Protein AF-A0A3B8V7V5-F1 (afdb_monomer_lite)

Structure (mmCIF, N/CA/C/O backbone):
data_AF-A0A3B8V7V5-F1
#
_entry.id   AF-A0A3B8V7V5-F1
#
loop_
_atom_site.group_PDB
_atom_site.id
_atom_site.type_symbol
_atom_site.label_atom_id
_atom_site.label_alt_id
_atom_site.label_comp_id
_atom_site.label_asym_id
_atom_site.label_entity_id
_atom_site.label_seq_id
_atom_site.pdbx_PDB_ins_code
_atom_site.Cartn_x
_atom_site.Cartn_y
_atom_site.Cartn_z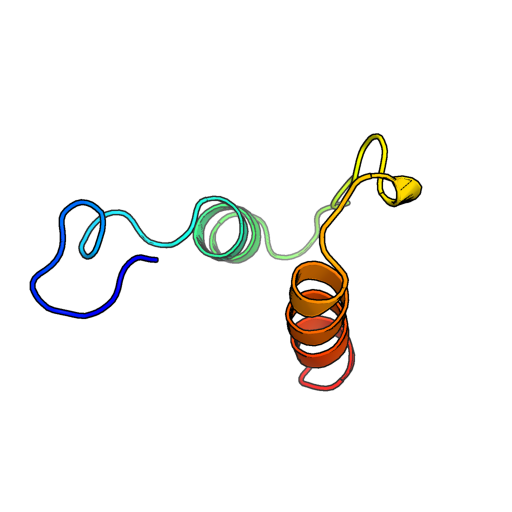
_atom_site.occupancy
_atom_site.B_iso_or_equiv
_atom_site.auth_seq_id
_atom_site.auth_comp_id
_atom_site.auth_asym_id
_atom_site.auth_atom_id
_atom_site.pdbx_PDB_model_num
ATOM 1 N N . GLY A 1 1 ? 3.942 1.614 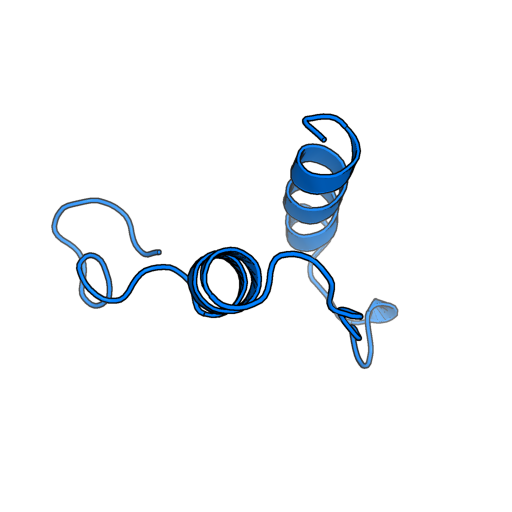-10.223 1.00 69.00 1 GLY A N 1
ATOM 2 C CA . GLY A 1 1 ? 4.503 1.009 -11.448 1.00 69.00 1 GLY A CA 1
ATOM 3 C C . GLY A 1 1 ? 5.825 1.672 -11.763 1.00 69.00 1 GLY A C 1
ATOM 4 O O . GLY A 1 1 ? 6.170 2.635 -11.080 1.00 69.00 1 GLY A O 1
ATOM 5 N N . ALA A 1 2 ? 6.560 1.170 -12.756 1.00 69.19 2 ALA A N 1
ATOM 6 C CA . ALA A 1 2 ? 7.762 1.850 -13.245 1.00 69.19 2 ALA A CA 1
ATOM 7 C C . ALA A 1 2 ? 7.400 3.218 -13.873 1.00 69.19 2 ALA A C 1
ATOM 9 O O . ALA A 1 2 ? 6.239 3.425 -14.227 1.00 69.19 2 ALA A O 1
ATOM 10 N N . PRO A 1 3 ? 8.341 4.168 -14.007 1.00 71.00 3 PRO A N 1
ATOM 11 C CA . PRO A 1 3 ? 8.105 5.433 -14.709 1.00 71.00 3 PRO A CA 1
ATOM 12 C C . PRO A 1 3 ? 7.781 5.234 -16.208 1.00 71.00 3 PRO A C 1
ATOM 14 O O . PRO A 1 3 ? 8.189 4.219 -16.782 1.00 71.00 3 PRO A O 1
ATOM 17 N N . PRO A 1 4 ? 7.106 6.198 -16.876 1.00 70.69 4 PRO A N 1
ATOM 18 C CA . PRO A 1 4 ? 6.830 6.131 -18.314 1.00 70.69 4 PRO A CA 1
ATOM 19 C C . PRO A 1 4 ? 8.105 5.897 -19.134 1.00 70.69 4 PRO A C 1
ATOM 21 O O . PRO A 1 4 ? 9.076 6.638 -18.997 1.00 70.69 4 PRO A O 1
ATOM 24 N N . GLY A 1 5 ? 8.099 4.868 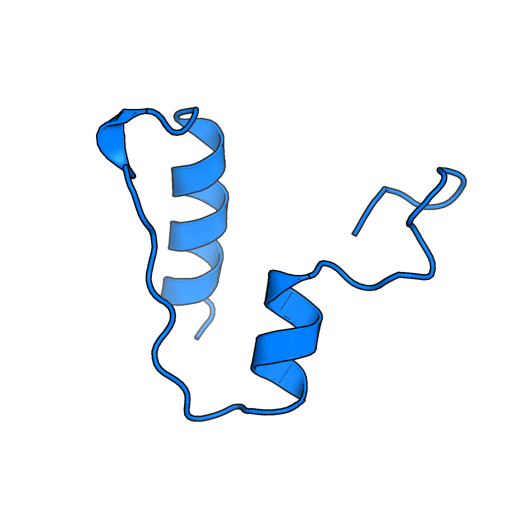-19.987 1.00 72.06 5 GLY A N 1
ATOM 25 C CA . GLY A 1 5 ? 9.243 4.495 -20.832 1.00 72.06 5 GLY A CA 1
ATOM 26 C C . GLY A 1 5 ? 10.164 3.402 -20.267 1.00 72.06 5 GLY A C 1
ATOM 27 O O . GLY A 1 5 ? 11.128 3.038 -20.935 1.00 72.06 5 GLY A O 1
ATOM 28 N N . TYR A 1 6 ? 9.867 2.849 -19.085 1.00 69.94 6 TYR A N 1
ATOM 29 C CA . TYR A 1 6 ? 10.588 1.715 -18.492 1.00 69.94 6 TYR A CA 1
ATOM 30 C C . TYR A 1 6 ? 9.752 0.424 -18.527 1.00 69.94 6 TYR A C 1
ATOM 32 O O . TYR A 1 6 ? 8.521 0.457 -18.555 1.00 69.94 6 TYR A O 1
ATOM 40 N N . VAL A 1 7 ? 10.425 -0.734 -18.515 1.00 67.94 7 VAL A N 1
ATOM 41 C CA . VAL A 1 7 ? 9.772 -2.052 -18.397 1.00 67.94 7 VAL A CA 1
ATOM 42 C C . VAL A 1 7 ? 8.953 -2.098 -17.099 1.00 67.94 7 VAL A C 1
ATOM 44 O O . VAL A 1 7 ? 9.471 -1.748 -16.040 1.00 67.94 7 VAL A O 1
ATOM 47 N N . GLY A 1 8 ? 7.682 -2.510 -17.177 1.00 65.38 8 GLY A N 1
ATOM 48 C CA . GLY A 1 8 ? 6.757 -2.514 -16.032 1.00 65.38 8 GLY A CA 1
ATOM 49 C C . GLY A 1 8 ? 5.972 -1.207 -15.831 1.00 65.38 8 GLY A C 1
ATOM 50 O O . GLY A 1 8 ? 5.477 -0.953 -14.733 1.00 65.38 8 GLY A O 1
ATOM 51 N N . TYR A 1 9 ? 5.885 -0.351 -16.859 1.00 63.28 9 TYR A N 1
ATOM 52 C CA . TYR A 1 9 ? 5.000 0.824 -16.871 1.00 63.28 9 TYR A CA 1
ATOM 53 C C . TYR A 1 9 ? 3.519 0.436 -17.036 1.00 63.28 9 TYR A C 1
ATOM 55 O O . TYR A 1 9 ? 2.676 0.916 -16.282 1.00 63.28 9 TYR A O 1
ATOM 63 N N . ASP A 1 10 ? 3.219 -0.475 -17.972 1.00 59.31 10 ASP A N 1
ATOM 64 C CA . ASP A 1 10 ? 1.849 -0.953 -18.239 1.00 59.31 10 ASP A CA 1
ATOM 65 C C . ASP A 1 10 ? 1.369 -1.997 -17.215 1.00 59.31 10 ASP A C 1
ATOM 67 O O . ASP A 1 10 ? 0.169 -2.203 -17.023 1.00 59.31 10 ASP A O 1
ATOM 71 N N . GLU A 1 11 ? 2.303 -2.635 -16.510 1.00 64.69 11 GLU A N 1
ATOM 72 C CA . GLU A 1 11 ? 2.011 -3.420 -15.315 1.00 64.69 11 GLU A CA 1
ATOM 73 C C . GLU A 1 11 ? 1.871 -2.442 -14.146 1.00 64.69 11 GLU A C 1
ATOM 75 O O . GLU A 1 11 ? 2.844 -2.085 -13.477 1.00 64.69 11 GLU A O 1
ATOM 80 N N . GLY A 1 12 ? 0.648 -1.950 -13.918 1.00 62.66 12 GLY A N 1
ATOM 81 C CA . GLY A 1 12 ? 0.318 -1.176 -12.721 1.00 62.66 12 GLY A CA 1
ATOM 82 C C . GLY A 1 12 ? 0.950 -1.814 -11.476 1.00 62.66 12 GLY A C 1
ATOM 83 O O . GLY A 1 12 ? 1.096 -3.034 -11.391 1.00 62.66 12 GLY A O 1
ATOM 84 N N . GLY A 1 13 ? 1.406 -0.992 -10.523 1.00 69.62 13 GLY A N 1
ATOM 85 C CA . GLY A 1 13 ? 2.193 -1.502 -9.393 1.00 69.62 13 GLY A CA 1
ATOM 86 C C . GLY A 1 13 ? 1.453 -2.639 -8.686 1.00 69.62 13 GLY A C 1
ATOM 87 O O . GLY A 1 13 ? 0.251 -2.510 -8.452 1.00 69.62 13 GLY A O 1
ATOM 88 N N . GLN A 1 14 ? 2.157 -3.726 -8.351 1.00 69.50 14 GLN A N 1
ATOM 89 C CA . GLN A 1 14 ? 1.545 -4.938 -7.784 1.00 69.50 14 GLN A CA 1
ATOM 90 C C . GLN A 1 14 ? 0.602 -4.628 -6.612 1.00 69.50 14 GLN A C 1
ATOM 92 O O . GLN A 1 14 ? -0.494 -5.176 -6.540 1.00 69.50 14 GLN A O 1
ATOM 97 N N . LEU A 1 15 ? 0.987 -3.686 -5.745 1.00 68.38 15 LEU A N 1
ATOM 98 C CA . LEU A 1 15 ? 0.159 -3.228 -4.632 1.00 68.38 15 LEU A CA 1
ATOM 99 C C . LEU A 1 15 ? -1.043 -2.384 -5.094 1.00 68.38 15 LEU A C 1
ATOM 101 O O . LEU A 1 15 ? -2.179 -2.648 -4.711 1.00 68.38 15 LEU A O 1
ATOM 105 N N . THR A 1 16 ? -0.809 -1.387 -5.951 1.00 71.25 16 THR A N 1
ATOM 106 C CA . THR A 1 16 ? -1.847 -0.454 -6.421 1.00 71.25 16 THR A CA 1
ATOM 107 C C . THR A 1 16 ? -2.946 -1.134 -7.242 1.00 71.25 16 THR A C 1
ATOM 109 O O . THR A 1 16 ? -4.115 -0.777 -7.113 1.00 71.25 16 THR A O 1
ATOM 112 N N . GLU A 1 17 ? -2.605 -2.142 -8.049 1.00 76.75 17 GLU A N 1
ATOM 113 C CA . GLU A 1 17 ? -3.589 -2.910 -8.821 1.00 76.75 17 GLU A CA 1
ATOM 114 C C . GLU A 1 17 ? -4.369 -3.898 -7.946 1.00 76.75 17 GLU A C 1
ATOM 116 O O . GLU A 1 17 ? -5.578 -4.056 -8.126 1.00 76.75 17 GLU A O 1
ATOM 121 N N . ALA A 1 18 ? -3.714 -4.524 -6.962 1.00 74.56 18 ALA A N 1
ATOM 122 C CA . ALA A 1 18 ? -4.382 -5.415 -6.016 1.00 74.56 18 ALA A CA 1
ATOM 123 C C . ALA A 1 18 ? -5.438 -4.672 -5.178 1.00 74.56 18 ALA A C 1
ATOM 125 O O . ALA A 1 18 ? -6.572 -5.142 -5.070 1.00 74.56 18 ALA A O 1
ATOM 126 N N . VAL A 1 19 ? -5.105 -3.481 -4.666 1.00 76.56 19 VAL A N 1
ATOM 127 C CA . VAL A 1 19 ? -6.034 -2.646 -3.882 1.00 76.56 19 VAL A CA 1
ATOM 128 C C . VAL A 1 19 ? -7.177 -2.109 -4.750 1.00 76.56 19 VAL A C 1
ATOM 130 O O . VAL A 1 19 ? -8.328 -2.130 -4.326 1.00 76.56 19 VAL A O 1
ATOM 133 N N . ARG A 1 20 ? -6.916 -1.699 -6.001 1.00 76.31 20 ARG A N 1
ATOM 134 C CA . ARG A 1 20 ? -7.979 -1.260 -6.930 1.00 76.31 20 ARG A CA 1
ATOM 135 C C . ARG A 1 20 ? -9.008 -2.349 -7.229 1.00 76.31 20 ARG A C 1
ATOM 137 O O . ARG A 1 20 ? -10.191 -2.048 -7.357 1.00 76.31 20 ARG A O 1
ATOM 144 N N . ARG A 1 21 ? -8.569 -3.604 -7.363 1.00 80.06 21 ARG A N 1
ATOM 145 C CA . ARG A 1 21 ? -9.462 -4.748 -7.620 1.00 80.06 21 ARG A CA 1
ATOM 146 C C . ARG A 1 21 ? -10.204 -5.207 -6.364 1.00 80.06 21 ARG A C 1
ATOM 148 O O . ARG A 1 21 ? -11.322 -5.705 -6.478 1.00 80.06 21 ARG A O 1
ATOM 155 N N . HIS A 1 22 ? -9.609 -5.013 -5.186 1.00 77.31 22 HIS A N 1
ATOM 156 C CA . HIS A 1 22 ? -10.179 -5.378 -3.890 1.00 77.31 22 HIS A CA 1
ATOM 157 C C . HIS A 1 22 ? -10.055 -4.216 -2.890 1.00 77.31 22 HIS A C 1
ATOM 159 O O . HIS A 1 22 ? -9.163 -4.232 -2.041 1.00 77.31 22 HIS A O 1
ATOM 165 N N . PRO A 1 23 ? -10.958 -3.218 -2.956 1.00 75.69 23 PRO A N 1
ATOM 166 C CA . PRO A 1 23 ? -10.835 -1.990 -2.165 1.00 75.69 23 PRO A CA 1
ATOM 167 C C . PRO A 1 23 ? -10.951 -2.212 -0.651 1.00 75.69 23 PRO A C 1
ATOM 169 O O . PRO A 1 23 ? -10.405 -1.437 0.125 1.00 75.69 23 PRO A O 1
ATOM 172 N N . TYR A 1 24 ? -11.614 -3.288 -0.218 1.00 81.62 24 TYR A N 1
ATOM 173 C CA . TYR A 1 24 ? -11.662 -3.705 1.184 1.00 81.62 24 TYR A CA 1
ATOM 174 C C . TYR A 1 24 ? -10.847 -4.985 1.359 1.00 81.62 24 TYR A C 1
ATOM 176 O O . TYR A 1 24 ? -11.380 -6.093 1.289 1.00 81.62 24 TYR A O 1
ATOM 184 N N . CYS A 1 25 ? -9.540 -4.833 1.548 1.00 77.19 25 CYS A N 1
ATOM 185 C CA . CYS A 1 25 ? -8.627 -5.940 1.802 1.00 77.19 25 CYS A CA 1
ATOM 186 C C . CYS A 1 25 ? -7.656 -5.610 2.938 1.00 77.19 25 CYS A C 1
ATOM 188 O 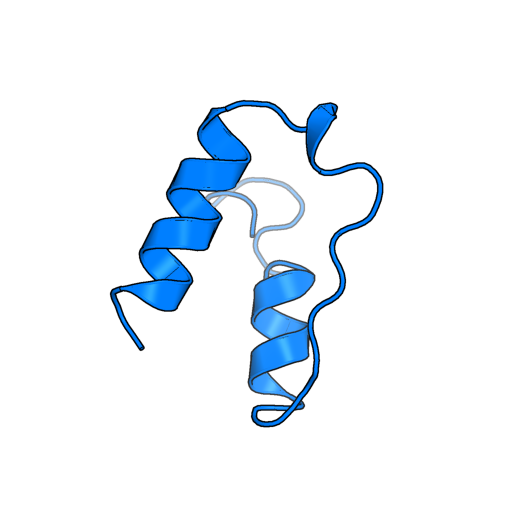O . CYS A 1 25 ? -7.463 -4.453 3.304 1.00 77.19 25 CYS A O 1
ATOM 190 N N . VAL A 1 26 ? -7.056 -6.653 3.508 1.00 81.19 26 VAL A N 1
ATOM 191 C CA . VAL A 1 26 ? -5.960 -6.514 4.468 1.00 81.19 26 VAL A CA 1
ATOM 192 C C . VAL A 1 26 ? -4.653 -6.614 3.693 1.00 81.19 26 VAL A C 1
ATOM 194 O O . VAL A 1 26 ? -4.414 -7.615 3.018 1.00 81.19 26 VAL A O 1
ATOM 197 N N . VAL A 1 27 ? -3.811 -5.588 3.800 1.00 82.50 27 VAL A N 1
ATOM 198 C CA . VAL A 1 27 ? -2.460 -5.597 3.234 1.00 82.50 27 VAL A CA 1
ATOM 199 C C . VAL A 1 27 ? -1.484 -6.014 4.330 1.00 82.50 27 VAL A C 1
ATOM 201 O O . VAL A 1 27 ? -1.346 -5.323 5.337 1.00 82.50 27 VAL A O 1
ATOM 204 N N . LEU A 1 28 ? -0.829 -7.161 4.146 1.00 85.50 28 LEU A N 1
ATOM 205 C CA . LEU A 1 28 ? 0.201 -7.663 5.052 1.00 85.50 28 LEU A CA 1
ATOM 206 C C . LEU A 1 28 ? 1.585 -7.292 4.512 1.00 85.50 28 LEU A C 1
ATOM 208 O O . LEU A 1 28 ? 1.908 -7.619 3.371 1.00 85.50 28 LEU A O 1
ATOM 212 N N . PHE A 1 29 ? 2.402 -6.656 5.348 1.00 81.88 29 PHE A N 1
ATOM 213 C CA . PHE A 1 29 ? 3.819 -6.421 5.079 1.00 81.88 29 PHE A CA 1
ATOM 214 C C . PHE A 1 29 ? 4.645 -7.378 5.932 1.00 81.88 29 PHE A C 1
ATOM 216 O O . PHE A 1 29 ? 4.585 -7.308 7.159 1.00 81.88 29 PHE A O 1
ATOM 223 N N . ASP A 1 30 ? 5.381 -8.274 5.281 1.00 83.88 30 ASP A N 1
ATOM 224 C CA . ASP A 1 30 ? 6.302 -9.196 5.948 1.00 83.88 30 ASP A CA 1
ATOM 225 C C . ASP A 1 30 ? 7.700 -8.566 6.065 1.00 83.88 30 ASP A C 1
ATOM 227 O O . ASP A 1 30 ? 8.107 -7.810 5.182 1.00 83.88 30 ASP A O 1
AT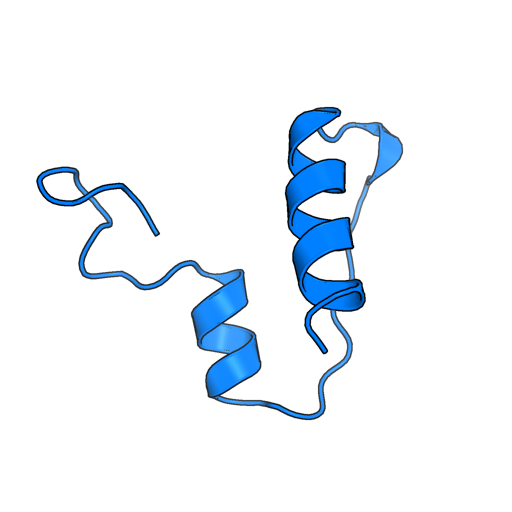OM 231 N N . GLU A 1 31 ? 8.410 -8.850 7.160 1.00 88.06 31 GLU A N 1
ATOM 232 C CA . GLU A 1 31 ? 9.758 -8.327 7.470 1.00 88.06 31 GLU A CA 1
ATOM 233 C C . GLU A 1 31 ? 9.935 -6.806 7.244 1.00 88.06 31 GLU A C 1
ATOM 235 O O . GLU A 1 31 ? 10.930 -6.343 6.672 1.00 88.06 31 GLU A O 1
ATOM 240 N N . VAL A 1 32 ? 8.959 -5.998 7.672 1.00 78.75 32 VAL A N 1
ATOM 241 C CA . VAL A 1 32 ? 8.933 -4.544 7.425 1.00 78.75 32 VAL A CA 1
ATOM 242 C C . VAL A 1 32 ? 10.186 -3.819 7.949 1.00 78.75 32 VAL A C 1
ATOM 244 O O . VAL A 1 32 ? 10.583 -2.787 7.415 1.00 78.75 32 VAL A O 1
ATOM 247 N N . GLU A 1 33 ? 10.866 -4.377 8.951 1.00 80.69 33 GLU A N 1
ATOM 248 C CA . GLU A 1 33 ? 12.117 -3.869 9.513 1.00 80.69 33 GLU A CA 1
ATOM 249 C C . GLU A 1 33 ? 13.317 -3.939 8.555 1.00 80.69 33 GLU A C 1
ATOM 251 O O . GLU A 1 33 ? 14.301 -3.227 8.757 1.00 80.69 33 GLU A O 1
ATOM 256 N N . LYS A 1 34 ? 13.254 -4.781 7.514 1.00 83.69 34 LYS A N 1
ATOM 257 C CA . LYS A 1 34 ? 14.294 -4.888 6.478 1.00 83.69 34 LYS A CA 1
ATOM 258 C C . LYS A 1 34 ? 14.035 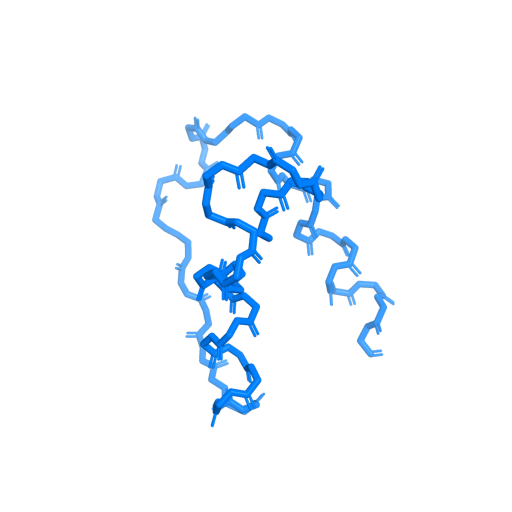-3.982 5.278 1.00 83.69 34 LYS A C 1
ATOM 260 O O . LYS A 1 34 ? 14.902 -3.859 4.410 1.00 83.69 34 LYS A O 1
ATOM 265 N N . ALA A 1 35 ? 12.854 -3.370 5.195 1.00 77.06 35 ALA A N 1
ATOM 266 C CA . ALA A 1 35 ? 12.510 -2.480 4.099 1.00 77.06 35 ALA A CA 1
ATOM 267 C C . ALA A 1 35 ? 13.361 -1.201 4.145 1.00 77.06 35 ALA A C 1
ATOM 269 O O . ALA A 1 35 ? 13.676 -0.670 5.212 1.00 77.06 35 ALA A O 1
ATOM 270 N N . HIS A 1 36 ? 13.720 -0.677 2.970 1.00 80.00 36 HIS A N 1
ATOM 271 C CA . HIS A 1 36 ? 14.391 0.618 2.892 1.00 80.00 36 HIS A CA 1
ATOM 272 C C . HIS A 1 36 ? 13.464 1.704 3.472 1.00 80.00 36 HIS A C 1
ATOM 274 O O . HIS A 1 36 ? 12.271 1.693 3.163 1.00 80.00 36 HIS A O 1
ATOM 280 N N . PRO A 1 37 ? 13.991 2.684 4.229 1.00 74.56 37 PRO A N 1
ATOM 281 C CA . PRO A 1 37 ? 13.220 3.815 4.750 1.00 74.56 37 PRO A CA 1
ATOM 282 C C . PRO A 1 37 ? 12.262 4.497 3.750 1.00 74.56 37 PRO A C 1
ATOM 284 O O . PRO A 1 37 ? 11.185 4.931 4.141 1.00 74.56 37 PRO A O 1
ATOM 287 N N . ASP A 1 38 ? 12.592 4.541 2.455 1.00 71.69 38 ASP A N 1
ATOM 288 C CA . ASP A 1 38 ? 11.759 5.178 1.429 1.00 71.69 38 ASP A CA 1
ATOM 289 C C . ASP A 1 38 ? 10.480 4.387 1.112 1.00 71.69 38 ASP A C 1
ATOM 291 O O . ASP A 1 38 ? 9.498 4.961 0.645 1.00 71.69 38 ASP A O 1
ATOM 295 N N . VAL A 1 39 ? 10.446 3.088 1.428 1.00 69.94 39 VAL A N 1
ATOM 296 C CA . VAL A 1 39 ? 9.239 2.252 1.327 1.00 69.94 39 VAL A CA 1
ATOM 297 C C . VAL A 1 39 ? 8.195 2.701 2.352 1.00 69.94 39 VAL A C 1
ATOM 299 O O . VAL A 1 39 ? 7.007 2.743 2.039 1.00 69.94 39 VAL A O 1
ATOM 302 N N . PHE A 1 40 ? 8.629 3.116 3.547 1.00 63.75 40 PHE A N 1
ATOM 303 C CA . PHE A 1 40 ? 7.731 3.648 4.573 1.00 63.75 40 PHE A CA 1
ATOM 304 C C . PHE A 1 40 ? 7.097 4.976 4.155 1.00 63.75 40 PHE A C 1
ATOM 306 O O . PHE A 1 40 ? 5.918 5.183 4.417 1.00 63.75 40 PHE A O 1
ATOM 313 N N . ASN A 1 41 ? 7.830 5.848 3.456 1.00 64.81 41 ASN A N 1
ATOM 314 C CA . ASN A 1 41 ? 7.295 7.136 3.000 1.00 64.81 41 ASN A CA 1
ATOM 315 C C . ASN A 1 41 ? 6.142 6.962 1.998 1.00 64.81 41 ASN A C 1
ATOM 317 O O . ASN A 1 41 ? 5.144 7.675 2.071 1.00 64.81 41 ASN A O 1
ATOM 321 N N . VAL A 1 42 ? 6.245 5.971 1.106 1.00 70.25 42 VAL A N 1
ATOM 322 C CA . VAL A 1 42 ? 5.171 5.642 0.154 1.00 70.25 42 VAL A CA 1
ATOM 323 C C . VAL A 1 42 ? 3.970 5.018 0.872 1.00 70.25 42 VAL A C 1
ATOM 325 O O . VAL A 1 42 ? 2.829 5.307 0.522 1.00 70.25 42 VAL A O 1
ATOM 328 N N . LEU A 1 43 ? 4.206 4.193 1.898 1.00 66.12 43 LEU A N 1
ATOM 329 C CA . LEU A 1 43 ? 3.134 3.616 2.716 1.00 66.12 43 LEU A CA 1
ATOM 330 C C . LEU A 1 43 ? 2.375 4.674 3.522 1.00 66.12 43 LEU A C 1
ATOM 332 O O . LEU A 1 43 ? 1.153 4.602 3.603 1.00 66.12 43 LEU A O 1
ATOM 336 N N . LEU A 1 44 ? 3.082 5.662 4.075 1.00 60.12 44 LEU A N 1
ATOM 337 C CA . LEU A 1 44 ? 2.472 6.780 4.795 1.00 60.12 44 LEU A CA 1
ATOM 338 C C . LEU A 1 44 ? 1.621 7.649 3.869 1.00 60.12 44 LEU A C 1
ATOM 340 O O . LEU A 1 44 ? 0.499 7.971 4.232 1.00 60.12 44 LEU A O 1
ATOM 344 N N . GLN A 1 45 ? 2.081 7.929 2.645 1.00 64.81 45 GLN A N 1
ATOM 345 C CA . GLN A 1 45 ? 1.266 8.660 1.667 1.00 64.81 45 GLN A CA 1
ATOM 346 C C . GLN A 1 45 ? -0.062 7.958 1.355 1.00 64.81 45 GLN A C 1
ATOM 348 O O . GLN A 1 45 ? -1.085 8.617 1.249 1.00 64.81 45 GLN A O 1
ATOM 353 N N . VAL A 1 46 ? -0.085 6.624 1.264 1.00 67.44 46 VAL A N 1
ATOM 354 C CA . VAL A 1 46 ? -1.334 5.875 1.017 1.00 67.44 46 VAL A CA 1
ATOM 355 C C . VAL A 1 46 ? -2.287 5.909 2.222 1.00 67.44 46 VAL A C 1
ATOM 357 O O . VAL A 1 46 ? -3.497 5.816 2.033 1.00 67.44 46 VAL A O 1
ATOM 360 N N . LEU A 1 47 ? -1.764 6.030 3.446 1.00 61.62 47 LEU A N 1
ATOM 361 C CA . LEU A 1 47 ? -2.572 6.154 4.666 1.00 61.62 47 LEU A CA 1
ATOM 362 C C . LEU A 1 47 ? -3.051 7.593 4.920 1.00 61.62 47 LEU A C 1
ATOM 364 O O . LEU A 1 47 ? -4.130 7.763 5.482 1.00 61.62 47 LEU A O 1
ATOM 368 N N . ASP A 1 48 ? -2.271 8.598 4.512 1.00 57.69 48 ASP A N 1
ATOM 369 C CA . ASP A 1 48 ? -2.596 10.022 4.665 1.00 57.69 48 ASP A CA 1
ATOM 370 C C . ASP A 1 48 ? -3.553 10.538 3.569 1.00 57.69 48 ASP A C 1
ATOM 372 O O . ASP A 1 48 ? -4.389 11.393 3.857 1.00 57.69 48 ASP A O 1
ATOM 376 N N . ASP A 1 49 ? -3.472 10.011 2.338 1.00 59.59 49 ASP A N 1
ATOM 377 C CA . ASP A 1 49 ? -4.333 10.392 1.197 1.00 59.59 49 ASP A CA 1
ATOM 378 C C . ASP A 1 49 ? -5.648 9.573 1.102 1.00 59.59 49 ASP A C 1
ATOM 380 O O . ASP A 1 49 ? -6.353 9.652 0.090 1.00 59.59 49 ASP A O 1
ATOM 384 N N . GLY A 1 50 ? -5.956 8.758 2.122 1.00 56.16 50 GLY A N 1
ATOM 385 C CA . GLY A 1 50 ? -7.154 7.903 2.200 1.00 56.16 50 GLY A CA 1
ATOM 386 C C . GLY A 1 50 ? -8.485 8.653 2.211 1.00 56.16 50 GLY A C 1
ATOM 387 O O . GLY A 1 50 ? -8.618 9.637 2.972 1.00 56.16 50 GLY A O 1
#

Sequence (50 aa):
GAPPGYVGYDEGGQLTEAVRRHPYCVVLFDEVEKAHPDVFNVLLQVLDDG

pLDDT: mean 71.83, std 7.88, range [56.16, 88.06]

Foldseek 3Di:
DDPPPDPCPVVDPPVVVVCVVPVDDDDDDPPVVPDDPVVVVVVVCVVVVD

Radius of gyration: 12.35 Å; chains: 1; bounding box: 26×20×30 Å

Secondary structure (DSSP, 8-state):
-PPTTSTTSSS--HHHHHHHH-SS-----SSGGGS-HHHHHHHHHHHH--